Protein AF-A0A1I0ETN7-F1 (afdb_monomer_lite)

Sequence (98 aa):
MYKRIIVVVASALFALLALLAVVITDLYDQDYPLAIGVESKIHLDYSESEASIMDAFTTLEKLDGQLDLGLLKIAPDLANDSDSKVYVSLNDQELPSE

Structure (mmCIF, N/CA/C/O backbone):
data_AF-A0A1I0ETN7-F1
#
_entry.id   AF-A0A1I0ETN7-F1
#
loop_
_atom_site.group_PDB
_atom_site.id
_atom_site.type_symbol
_atom_site.label_atom_id
_atom_site.label_alt_id
_atom_site.label_comp_id
_atom_site.label_asym_id
_atom_site.label_entity_id
_atom_site.label_seq_id
_atom_site.pdbx_PDB_ins_code
_atom_site.Cartn_x
_atom_site.Cartn_y
_atom_site.Cartn_z
_atom_site.occupancy
_atom_site.B_iso_or_equiv
_atom_site.auth_seq_id
_atom_site.auth_comp_id
_atom_site.auth_asym_id
_atom_site.auth_atom_id
_atom_site.pdbx_PDB_model_num
ATOM 1 N N . MET A 1 1 ? 35.694 0.669 -35.645 1.00 65.62 1 MET A N 1
ATOM 2 C CA . MET A 1 1 ? 34.288 1.139 -35.610 1.00 65.62 1 MET A CA 1
ATOM 3 C C . MET A 1 1 ? 33.366 0.179 -34.859 1.00 65.62 1 MET A C 1
ATOM 5 O O . MET A 1 1 ? 32.792 0.610 -33.871 1.00 65.62 1 MET A O 1
ATOM 9 N N . TYR A 1 2 ? 33.299 -1.110 -35.221 1.00 74.38 2 TYR A N 1
ATOM 10 C CA . TYR A 1 2 ? 32.436 -2.112 -34.562 1.00 74.38 2 TYR A CA 1
ATOM 11 C C . TYR A 1 2 ? 32.555 -2.185 -33.037 1.00 74.38 2 TYR A C 1
ATOM 13 O O . TYR A 1 2 ? 31.549 -2.125 -32.345 1.00 74.38 2 TYR A O 1
ATOM 21 N N . LYS A 1 3 ? 33.777 -2.216 -32.495 1.00 85.12 3 LYS A N 1
ATOM 22 C CA . LYS A 1 3 ? 33.996 -2.265 -31.040 1.00 85.12 3 LYS A CA 1
ATOM 23 C C . LYS A 1 3 ? 33.360 -1.078 -30.297 1.00 85.12 3 LYS A C 1
ATOM 25 O O . LYS A 1 3 ? 32.880 -1.238 -29.187 1.00 85.12 3 LYS A O 1
ATOM 30 N N . ARG A 1 4 ? 33.319 0.100 -30.931 1.00 86.62 4 ARG A N 1
ATOM 31 C CA . ARG A 1 4 ? 32.725 1.319 -30.362 1.00 86.62 4 ARG A CA 1
ATOM 32 C C . ARG A 1 4 ? 31.196 1.265 -30.409 1.00 86.62 4 ARG A C 1
ATOM 34 O O . ARG A 1 4 ? 30.554 1.667 -29.452 1.00 86.62 4 ARG A O 1
ATOM 41 N N . ILE A 1 5 ? 30.640 0.712 -31.487 1.00 90.50 5 ILE A N 1
ATOM 42 C CA . ILE A 1 5 ? 29.196 0.490 -31.643 1.00 90.50 5 ILE A CA 1
ATOM 43 C C . ILE A 1 5 ? 28.707 -0.531 -30.613 1.00 90.50 5 ILE A C 1
ATOM 45 O O . ILE A 1 5 ? 27.740 -0.265 -29.913 1.00 90.50 5 ILE A O 1
ATOM 49 N N . ILE A 1 6 ? 29.417 -1.653 -30.458 1.00 92.94 6 ILE A N 1
ATOM 50 C CA . ILE A 1 6 ? 29.071 -2.698 -29.485 1.00 92.94 6 ILE A CA 1
ATOM 51 C C . ILE A 1 6 ? 29.040 -2.128 -28.065 1.00 92.94 6 ILE A C 1
ATOM 53 O O . ILE A 1 6 ? 28.095 -2.391 -27.334 1.00 92.94 6 ILE A O 1
ATOM 57 N N . VAL A 1 7 ? 30.033 -1.314 -27.690 1.00 94.50 7 VAL A N 1
ATOM 58 C CA . VAL A 1 7 ? 30.075 -0.690 -26.359 1.00 94.50 7 VAL A CA 1
ATOM 59 C C . VAL A 1 7 ? 28.871 0.221 -26.136 1.00 94.50 7 VAL A C 1
ATOM 61 O O . VAL A 1 7 ? 28.222 0.093 -25.106 1.00 94.50 7 VAL A O 1
ATOM 64 N N . VAL A 1 8 ? 28.534 1.079 -27.105 1.00 95.94 8 VAL A N 1
ATOM 65 C CA . VAL A 1 8 ? 27.392 2.004 -26.997 1.00 95.94 8 VAL A CA 1
ATOM 66 C C . VAL A 1 8 ? 26.065 1.248 -26.900 1.00 95.94 8 VAL A C 1
ATOM 68 O O . VAL A 1 8 ? 25.225 1.573 -26.063 1.00 95.94 8 VAL A O 1
ATOM 71 N N . VAL A 1 9 ? 25.883 0.218 -27.727 1.00 95.31 9 VAL A N 1
ATOM 72 C CA . VAL A 1 9 ? 24.661 -0.596 -27.738 1.00 95.31 9 VAL A CA 1
ATOM 73 C C . VAL A 1 9 ? 24.523 -1.387 -26.438 1.00 95.31 9 VAL A C 1
ATOM 75 O O . VAL A 1 9 ? 23.447 -1.396 -25.847 1.00 95.31 9 VAL A O 1
ATOM 78 N N . ALA A 1 10 ? 25.606 -1.995 -25.951 1.00 95.75 10 ALA A N 1
ATOM 79 C CA . ALA A 1 10 ? 25.600 -2.737 -24.694 1.00 95.75 10 ALA A CA 1
ATOM 80 C C . ALA A 1 10 ? 25.295 -1.827 -23.498 1.00 95.75 10 ALA A C 1
ATOM 82 O O . ALA A 1 10 ? 24.487 -2.191 -22.648 1.00 95.75 10 ALA A O 1
ATOM 83 N N . SER A 1 11 ? 25.881 -0.627 -23.452 1.00 96.06 11 SER A N 1
ATOM 84 C CA . SER A 1 11 ? 25.596 0.338 -22.388 1.00 96.06 11 SER A CA 1
ATOM 85 C C . SER A 1 11 ? 24.158 0.850 -22.436 1.00 96.06 11 SER A C 1
ATOM 87 O O . SER A 1 11 ? 23.536 0.996 -21.388 1.00 96.06 11 SER A O 1
ATOM 89 N N . ALA A 1 12 ? 23.607 1.075 -23.633 1.00 97.12 12 ALA A N 1
ATOM 90 C CA . ALA A 1 12 ? 22.215 1.487 -23.793 1.00 97.12 12 ALA A CA 1
ATOM 91 C C . ALA A 1 12 ? 21.253 0.385 -23.331 1.00 97.12 12 ALA A C 1
ATOM 93 O O . ALA A 1 12 ? 20.347 0.660 -22.551 1.00 97.12 12 ALA A O 1
ATOM 94 N N . LEU A 1 13 ? 21.488 -0.864 -23.747 1.00 97.00 13 LEU A N 1
ATOM 95 C CA . LEU A 1 13 ? 20.709 -2.025 -23.305 1.00 97.00 13 LEU A CA 1
ATOM 96 C C . LEU A 1 13 ? 20.782 -2.216 -21.792 1.00 97.00 13 LEU A C 1
ATOM 98 O O . LEU A 1 13 ? 19.759 -2.430 -21.152 1.00 97.00 13 LEU A O 1
ATOM 102 N N . PHE A 1 14 ? 21.977 -2.106 -21.215 1.00 97.00 14 PHE A N 1
ATOM 103 C CA . PHE A 1 14 ? 22.161 -2.233 -19.776 1.00 97.00 14 PHE A CA 1
ATOM 104 C C . PHE A 1 14 ? 21.423 -1.134 -19.004 1.00 97.00 14 PHE A C 1
ATOM 106 O O . PHE A 1 14 ? 20.741 -1.434 -18.031 1.00 97.00 14 PHE A O 1
ATOM 113 N N . ALA A 1 15 ? 21.498 0.120 -19.457 1.00 96.75 15 ALA A N 1
ATOM 114 C CA . ALA A 1 15 ? 20.753 1.219 -18.848 1.00 96.75 15 ALA A CA 1
ATOM 115 C C . ALA A 1 15 ? 19.235 0.992 -18.923 1.00 96.75 15 ALA A C 1
ATOM 117 O O . ALA A 1 15 ? 18.524 1.266 -17.961 1.00 96.75 15 ALA A O 1
ATOM 118 N N . LEU A 1 16 ? 18.748 0.444 -20.038 1.00 96.56 16 LEU A N 1
ATOM 119 C CA . LEU A 1 16 ? 17.336 0.113 -20.226 1.00 96.56 16 LEU A CA 1
ATOM 120 C C . LEU A 1 16 ? 16.887 -1.017 -19.288 1.00 96.56 16 LEU A C 1
ATOM 122 O O . LEU A 1 16 ? 15.818 -0.924 -18.693 1.00 96.56 16 LEU A O 1
ATOM 126 N N . LEU A 1 17 ? 17.723 -2.043 -19.099 1.00 95.19 17 LEU A N 1
ATOM 127 C CA . LEU A 1 17 ? 17.477 -3.123 -18.136 1.00 95.19 17 LEU A CA 1
ATOM 128 C C . LEU A 1 17 ? 17.512 -2.626 -16.688 1.00 95.19 17 LEU A C 1
ATOM 130 O O . LEU A 1 17 ? 16.668 -3.019 -15.892 1.00 95.19 17 LEU A O 1
ATOM 134 N N . ALA A 1 18 ? 18.456 -1.749 -16.346 1.00 93.25 18 ALA A N 1
ATOM 135 C CA . ALA A 1 18 ? 18.529 -1.149 -15.019 1.00 93.25 18 ALA A CA 1
ATOM 136 C C . ALA A 1 18 ? 17.301 -0.273 -14.734 1.00 93.25 18 ALA A C 1
ATOM 138 O O . ALA A 1 18 ? 16.729 -0.351 -13.652 1.00 93.25 18 ALA A O 1
ATOM 139 N N . LEU A 1 19 ? 16.851 0.509 -15.718 1.00 91.31 19 LEU A N 1
ATOM 140 C CA . LEU A 1 19 ? 15.626 1.298 -15.610 1.00 91.31 19 LEU A CA 1
ATOM 141 C C . LEU A 1 19 ? 14.392 0.403 -15.454 1.00 91.31 19 LEU A C 1
ATOM 143 O O . LEU A 1 19 ? 13.546 0.684 -14.613 1.00 91.31 19 LEU A O 1
ATOM 147 N N . LEU A 1 20 ? 14.312 -0.698 -16.205 1.00 87.88 20 LEU A N 1
ATOM 148 C CA . LEU A 1 20 ? 13.250 -1.692 -16.045 1.00 87.88 20 LEU A CA 1
ATOM 149 C C . LEU A 1 20 ? 13.257 -2.293 -14.634 1.00 87.88 20 LEU A C 1
ATOM 151 O O . LEU A 1 20 ? 12.199 -2.421 -14.031 1.00 87.88 20 LEU A O 1
ATOM 155 N N . ALA A 1 21 ? 14.430 -2.634 -14.099 1.00 84.62 21 ALA A N 1
ATOM 156 C CA . ALA A 1 21 ? 14.558 -3.159 -12.745 1.00 84.62 21 ALA A CA 1
ATOM 157 C C . ALA A 1 21 ? 14.071 -2.144 -11.703 1.00 84.62 21 ALA A C 1
ATOM 159 O O . ALA A 1 21 ? 13.316 -2.518 -10.819 1.00 84.62 21 ALA A O 1
ATOM 160 N N . VAL A 1 22 ? 14.412 -0.860 -11.846 1.00 81.38 22 VAL A N 1
ATOM 161 C CA . VAL A 1 22 ? 13.884 0.200 -10.971 1.00 81.38 22 VAL A CA 1
ATOM 162 C C . VAL A 1 22 ? 12.364 0.300 -11.082 1.00 81.38 22 VAL A C 1
ATOM 164 O O . VAL A 1 22 ? 11.691 0.355 -10.067 1.00 81.38 22 VAL A O 1
ATOM 167 N N . VAL A 1 23 ? 11.798 0.261 -12.290 1.00 77.56 23 VAL A N 1
ATOM 168 C CA . VAL A 1 23 ? 10.337 0.297 -12.470 1.00 77.56 23 VAL A CA 1
ATOM 169 C C . VAL A 1 23 ? 9.665 -0.925 -11.835 1.00 77.56 23 VAL A C 1
ATOM 171 O O . VAL A 1 23 ? 8.654 -0.784 -11.158 1.00 77.56 23 VAL A O 1
ATOM 174 N N . ILE A 1 24 ? 10.215 -2.126 -12.019 1.00 72.88 24 ILE A N 1
ATOM 175 C CA . ILE A 1 24 ? 9.633 -3.352 -11.460 1.00 72.88 24 ILE A CA 1
ATOM 176 C C . ILE A 1 24 ? 9.801 -3.401 -9.932 1.00 72.88 24 ILE A C 1
ATOM 178 O O . ILE A 1 24 ? 8.908 -3.844 -9.225 1.00 72.88 24 ILE A O 1
ATOM 182 N N . THR A 1 25 ? 10.929 -2.947 -9.399 1.00 67.19 25 THR A N 1
ATOM 183 C CA . THR A 1 25 ? 11.192 -3.005 -7.957 1.00 67.19 25 THR A CA 1
ATOM 184 C C . THR A 1 25 ? 10.558 -1.847 -7.191 1.00 67.19 25 THR A C 1
ATOM 186 O O . THR A 1 25 ? 10.179 -2.043 -6.051 1.00 67.19 25 THR A O 1
ATOM 189 N N . ASP A 1 26 ? 10.421 -0.658 -7.777 1.00 62.59 26 ASP A N 1
ATOM 190 C CA . ASP A 1 26 ? 9.908 0.519 -7.060 1.00 62.59 26 ASP A CA 1
ATOM 191 C C . ASP A 1 26 ? 8.406 0.733 -7.307 1.00 62.59 26 ASP A C 1
ATOM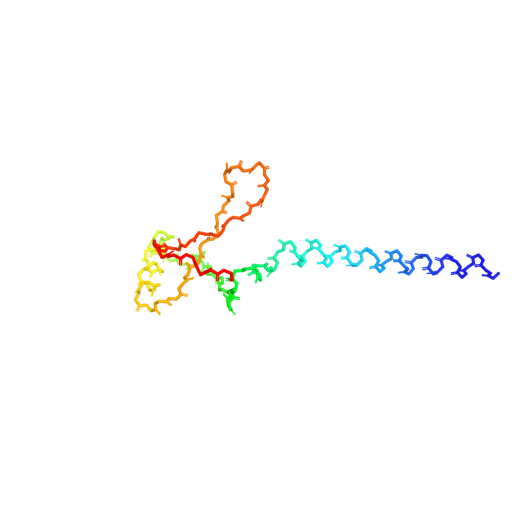 193 O O . ASP A 1 26 ? 7.663 0.962 -6.359 1.00 62.59 26 ASP A O 1
ATOM 197 N N . LEU A 1 27 ? 7.920 0.570 -8.552 1.00 55.53 27 LEU A N 1
ATOM 198 C CA . LEU A 1 27 ? 6.478 0.668 -8.837 1.00 55.53 27 LEU A CA 1
ATOM 199 C C . LEU A 1 27 ? 5.742 -0.655 -8.608 1.00 55.53 27 LEU A C 1
ATOM 201 O O . LEU A 1 27 ? 4.669 -0.665 -8.017 1.00 55.53 27 LEU A O 1
ATOM 205 N N . TYR A 1 28 ? 6.270 -1.790 -9.070 1.00 54.00 28 TYR A N 1
ATOM 206 C CA . TYR A 1 28 ? 5.529 -3.059 -8.960 1.00 54.00 28 TYR A CA 1
ATOM 207 C C . TYR A 1 28 ? 5.497 -3.620 -7.530 1.00 54.00 28 TYR A C 1
ATOM 209 O O . TYR A 1 28 ? 4.535 -4.298 -7.184 1.00 54.00 28 TYR A O 1
ATOM 217 N N . ASP A 1 29 ? 6.497 -3.313 -6.699 1.00 55.06 29 ASP A N 1
ATOM 218 C CA . ASP A 1 29 ? 6.538 -3.738 -5.291 1.00 55.06 29 ASP A CA 1
ATOM 219 C C . ASP A 1 29 ? 5.681 -2.840 -4.374 1.00 55.06 29 ASP A C 1
ATOM 221 O O . ASP A 1 29 ? 5.285 -3.255 -3.285 1.00 55.06 29 ASP A O 1
ATOM 225 N N . GLN A 1 30 ? 5.344 -1.612 -4.805 1.00 49.59 30 GLN A N 1
ATOM 226 C CA . GLN A 1 30 ? 4.571 -0.667 -3.984 1.00 49.59 30 GLN A CA 1
ATOM 227 C C . GLN A 1 30 ? 3.147 -0.380 -4.466 1.00 49.59 30 GLN A C 1
ATOM 229 O O . GLN A 1 30 ? 2.302 -0.059 -3.621 1.00 49.59 30 GLN A O 1
ATOM 234 N N . ASP A 1 31 ? 2.847 -0.471 -5.766 1.00 53.28 31 ASP A N 1
ATOM 235 C CA . ASP A 1 31 ? 1.685 0.265 -6.279 1.00 53.28 31 ASP A CA 1
ATOM 236 C C . ASP A 1 31 ? 0.403 -0.509 -6.534 1.00 53.28 31 ASP A C 1
ATOM 238 O O . ASP A 1 31 ? -0.622 0.155 -6.666 1.00 53.28 31 ASP A O 1
ATOM 242 N N . TYR A 1 32 ? 0.352 -1.842 -6.556 1.00 44.97 32 TYR A N 1
ATOM 243 C CA . TYR A 1 32 ? -0.905 -2.450 -6.999 1.00 44.97 32 TYR A CA 1
ATOM 244 C C . TYR A 1 32 ? -1.361 -3.714 -6.277 1.00 44.97 32 TYR A C 1
ATOM 246 O O . TYR A 1 32 ? -1.070 -4.824 -6.719 1.00 44.97 32 TYR A O 1
ATOM 254 N N . PRO A 1 33 ? -2.299 -3.566 -5.321 1.00 50.97 33 PRO A N 1
ATOM 255 C CA . PRO A 1 33 ? -3.374 -4.533 -5.145 1.00 50.97 33 PRO A CA 1
ATOM 256 C C . PRO A 1 33 ? -4.356 -4.459 -6.337 1.00 50.97 33 PRO A C 1
ATOM 258 O O . PRO A 1 33 ? -5.560 -4.319 -6.151 1.00 50.97 33 PRO A O 1
ATOM 261 N N . LEU A 1 34 ? -3.867 -4.551 -7.585 1.00 46.94 34 LEU A N 1
ATOM 262 C CA . LEU A 1 34 ? -4.729 -4.757 -8.766 1.00 46.94 34 LEU A CA 1
ATOM 263 C C . LEU A 1 34 ? -5.509 -6.072 -8.635 1.00 46.94 34 LEU A C 1
ATOM 265 O O . LEU A 1 34 ? -6.594 -6.192 -9.187 1.00 46.94 34 LEU A O 1
ATOM 269 N N . ALA A 1 35 ? -4.971 -7.026 -7.870 1.00 50.19 35 ALA A N 1
ATOM 270 C CA . ALA A 1 35 ? -5.611 -8.303 -7.583 1.00 50.19 35 ALA A CA 1
ATOM 271 C C . ALA A 1 35 ? -6.878 -8.186 -6.712 1.00 50.19 35 ALA A C 1
ATOM 273 O O . ALA A 1 35 ? -7.662 -9.119 -6.694 1.00 50.19 35 ALA A O 1
ATOM 274 N N . ILE A 1 36 ? -7.099 -7.067 -6.006 1.00 52.16 36 ILE A N 1
ATOM 275 C CA . ILE A 1 36 ? -8.225 -6.919 -5.056 1.00 52.16 36 ILE A CA 1
ATOM 276 C C . ILE A 1 36 ? -9.246 -5.866 -5.526 1.00 52.16 36 ILE A C 1
ATOM 278 O O . ILE A 1 36 ? -10.106 -5.445 -4.760 1.00 52.16 36 ILE A O 1
ATOM 282 N N . GLY A 1 37 ? -9.137 -5.383 -6.770 1.00 56.00 37 GLY A N 1
ATOM 283 C CA . GLY A 1 37 ? -10.107 -4.438 -7.339 1.00 56.00 37 GLY A CA 1
ATOM 284 C C . GLY A 1 37 ? -10.160 -3.065 -6.652 1.00 56.00 37 GLY A C 1
ATOM 285 O O . GLY A 1 37 ? -11.194 -2.408 -6.685 1.00 56.00 37 GLY A O 1
ATOM 286 N N . VAL A 1 38 ? -9.069 -2.615 -6.018 1.00 60.34 38 VAL A N 1
ATOM 287 C CA . VAL A 1 38 ? -9.043 -1.338 -5.283 1.00 60.34 38 VAL A CA 1
ATOM 288 C C . VAL A 1 38 ? -9.238 -0.156 -6.242 1.00 60.34 38 VAL A C 1
ATOM 290 O O . VAL A 1 38 ? -8.342 0.176 -7.016 1.00 60.34 38 VAL A O 1
ATOM 293 N N . GLU A 1 39 ? -10.394 0.510 -6.166 1.00 63.91 39 GLU A N 1
ATOM 294 C CA . GLU A 1 39 ? -10.720 1.660 -7.026 1.00 63.91 39 GLU A CA 1
ATOM 295 C C . GLU A 1 39 ? -9.991 2.954 -6.618 1.00 63.91 39 GLU A C 1
ATOM 297 O O . GLU A 1 39 ? -9.749 3.824 -7.456 1.00 63.91 39 GLU A O 1
ATOM 302 N N . SER A 1 40 ? -9.643 3.111 -5.334 1.00 64.25 40 SER A N 1
ATOM 303 C CA . SER A 1 40 ? -9.042 4.341 -4.801 1.00 64.25 40 SER A CA 1
ATOM 304 C C . SER A 1 40 ? -8.208 4.096 -3.539 1.00 64.25 40 SER A C 1
ATOM 306 O O . SER A 1 40 ? -8.530 3.235 -2.722 1.00 64.25 40 SER A O 1
ATOM 308 N N . LYS A 1 41 ? -7.141 4.887 -3.356 1.00 69.69 41 LYS A N 1
ATOM 309 C CA . LYS A 1 41 ? -6.249 4.858 -2.184 1.00 69.69 41 LYS A CA 1
ATOM 310 C C . LYS A 1 41 ? -6.221 6.232 -1.524 1.00 69.69 41 LYS A C 1
ATOM 312 O O . LYS A 1 41 ? -5.882 7.223 -2.167 1.00 69.69 41 LYS A O 1
ATOM 317 N N . ILE A 1 42 ? -6.520 6.281 -0.228 1.00 71.69 42 ILE A N 1
ATOM 318 C CA . ILE A 1 42 ? -6.486 7.509 0.573 1.00 71.69 42 ILE A CA 1
ATOM 319 C C . ILE A 1 42 ? -5.456 7.332 1.687 1.00 71.69 42 ILE A C 1
ATOM 321 O O . ILE A 1 42 ? -5.495 6.353 2.430 1.00 71.69 42 ILE A O 1
ATOM 325 N N . HIS A 1 43 ? -4.520 8.275 1.793 1.00 78.38 43 HIS A N 1
ATOM 326 C CA . HIS A 1 43 ? -3.590 8.351 2.915 1.00 78.38 43 HIS A CA 1
ATOM 327 C C . HIS A 1 43 ? -4.123 9.360 3.930 1.00 78.38 43 HIS A C 1
ATOM 329 O O . HIS A 1 43 ? -4.385 10.510 3.578 1.00 78.38 43 HIS A O 1
ATOM 335 N N . LEU A 1 44 ? -4.298 8.920 5.174 1.00 75.06 44 LEU A N 1
ATOM 336 C CA . LEU A 1 44 ? -4.751 9.759 6.276 1.00 75.06 44 LEU A CA 1
ATOM 337 C C . LEU A 1 44 ? -3.575 9.968 7.227 1.00 75.06 44 LEU A C 1
ATOM 339 O O . LEU A 1 44 ? -3.118 9.022 7.868 1.00 75.06 44 LEU A O 1
ATOM 343 N N . ASP A 1 45 ? -3.079 11.201 7.280 1.00 79.19 45 ASP A N 1
ATOM 344 C CA . ASP A 1 45 ? -2.027 11.615 8.202 1.00 79.19 45 ASP A CA 1
ATOM 345 C C . ASP A 1 45 ? -2.659 12.293 9.425 1.00 79.19 45 ASP A C 1
ATOM 347 O O . ASP A 1 45 ? -3.386 13.280 9.304 1.00 79.19 45 ASP A O 1
ATOM 351 N N . TYR A 1 46 ? -2.393 11.733 10.604 1.00 75.69 46 TYR A N 1
ATOM 352 C CA . TYR A 1 46 ? -2.899 12.216 11.891 1.00 75.69 46 TYR A CA 1
ATOM 353 C C . TYR A 1 46 ? -1.820 12.918 12.723 1.00 75.69 46 TYR A C 1
ATOM 355 O O . TYR A 1 46 ? -2.068 13.238 13.881 1.00 75.69 46 TYR A O 1
ATOM 363 N N . SER A 1 47 ? -0.632 13.168 12.168 1.00 80.19 47 SER A N 1
ATOM 364 C CA . SER A 1 47 ? 0.492 13.784 12.888 1.00 80.19 47 SER A CA 1
ATOM 365 C C . SER A 1 47 ? 0.181 15.173 13.460 1.00 80.19 47 SER A C 1
ATOM 367 O O . SER A 1 47 ? 0.697 15.519 14.521 1.00 80.19 47 SER A O 1
ATOM 369 N N . GLU A 1 48 ? -0.697 15.940 12.808 1.00 82.00 48 GLU A N 1
ATOM 370 C CA . GLU A 1 48 ? -1.176 17.248 13.284 1.00 82.00 48 GLU A CA 1
ATOM 371 C C . GLU A 1 48 ? -2.557 17.190 13.964 1.00 82.00 48 GLU A C 1
ATOM 373 O O . GLU A 1 48 ? -3.129 18.222 14.318 1.00 82.00 48 GLU A O 1
ATOM 378 N N . SER A 1 49 ? -3.126 15.997 14.144 1.00 77.50 49 SER A N 1
ATOM 379 C CA . SER A 1 49 ? -4.439 15.827 14.763 1.00 77.50 49 SER A CA 1
ATOM 380 C C . SER A 1 49 ? -4.318 15.648 16.275 1.00 77.50 49 SER A C 1
ATOM 382 O O . SER A 1 49 ? -3.495 14.876 16.756 1.00 77.50 49 SER A O 1
ATOM 384 N N . GLU A 1 50 ? -5.204 16.293 17.040 1.00 80.75 50 GLU A N 1
ATOM 385 C CA . GLU A 1 50 ? -5.405 15.951 18.458 1.00 80.75 50 GLU A CA 1
ATOM 386 C C . GLU A 1 50 ? -6.144 14.610 18.637 1.00 80.75 50 GLU A C 1
ATOM 388 O O . GLU A 1 50 ? -6.273 14.116 19.759 1.00 80.75 50 GLU A O 1
ATOM 393 N N . ALA A 1 51 ? -6.650 14.014 17.550 1.00 75.31 51 ALA A N 1
ATOM 394 C CA . ALA A 1 51 ? -7.351 12.742 17.599 1.00 75.31 51 ALA A CA 1
ATOM 395 C C . ALA A 1 51 ? -6.379 11.593 17.879 1.00 75.31 51 ALA A C 1
ATOM 397 O O . ALA A 1 51 ? -5.348 11.437 17.221 1.00 75.31 51 ALA A O 1
ATOM 398 N N . SER A 1 52 ? -6.756 10.729 18.820 1.00 82.69 52 SER A N 1
ATOM 399 C CA . SER A 1 52 ? -6.071 9.455 18.991 1.00 82.69 52 SER A CA 1
ATOM 400 C C . SER A 1 52 ? -6.246 8.605 17.735 1.00 82.69 52 SER A C 1
ATOM 402 O O . SER A 1 52 ? -7.326 8.549 17.144 1.00 82.69 52 SER A O 1
ATOM 404 N N . ILE A 1 53 ? -5.200 7.860 17.377 1.00 79.88 53 ILE A N 1
ATOM 405 C CA . ILE A 1 53 ? -5.246 6.865 16.298 1.00 79.88 53 ILE A CA 1
ATOM 406 C C . ILE A 1 53 ? -6.423 5.894 16.510 1.00 79.88 53 ILE A C 1
ATOM 408 O O . ILE A 1 53 ? -7.107 5.538 15.556 1.00 79.88 53 ILE A O 1
ATOM 412 N N . MET A 1 54 ? -6.715 5.508 17.758 1.00 81.50 54 MET A N 1
ATOM 413 C CA . MET A 1 54 ? -7.862 4.647 18.080 1.00 81.50 54 MET A CA 1
ATOM 414 C C . MET A 1 54 ? -9.214 5.291 17.751 1.00 81.50 54 MET A C 1
ATOM 416 O O . MET A 1 54 ? -10.101 4.616 17.227 1.00 81.50 54 MET A O 1
ATOM 420 N N . ASP A 1 55 ? -9.373 6.584 18.029 1.00 84.19 55 ASP A N 1
ATOM 421 C CA . ASP A 1 55 ? -10.624 7.305 17.766 1.00 84.19 55 ASP A CA 1
ATOM 422 C C . ASP A 1 55 ? -10.844 7.463 16.258 1.00 84.19 55 ASP A C 1
ATOM 424 O O . ASP A 1 55 ? -11.959 7.294 15.754 1.00 84.19 55 ASP A O 1
ATOM 428 N N . ALA A 1 56 ? -9.760 7.718 15.521 1.00 84.38 56 ALA A N 1
ATOM 429 C CA . ALA A 1 56 ? -9.759 7.753 14.067 1.00 84.38 56 ALA A CA 1
ATOM 430 C C . ALA A 1 56 ? -10.163 6.402 13.456 1.00 84.38 56 ALA A C 1
ATOM 432 O O . ALA A 1 56 ? -11.056 6.361 12.609 1.00 84.38 56 ALA A O 1
ATOM 433 N N . PHE A 1 57 ? -9.573 5.298 13.926 1.00 83.50 57 PHE A N 1
ATOM 434 C CA . PHE A 1 57 ? -9.938 3.949 13.482 1.00 83.50 57 PHE A CA 1
ATOM 435 C C . PHE A 1 57 ? -11.405 3.625 13.765 1.00 83.50 57 PHE A C 1
ATOM 437 O O . PHE A 1 57 ? -12.113 3.197 12.860 1.00 83.50 57 PHE A O 1
ATOM 444 N N . THR A 1 58 ? -11.881 3.908 14.978 1.00 86.88 58 THR A N 1
ATOM 445 C CA . THR A 1 58 ? -13.286 3.679 15.364 1.00 86.88 58 THR A CA 1
ATOM 446 C C . THR A 1 58 ? -14.246 4.481 14.476 1.00 86.88 58 THR A C 1
ATOM 448 O O . THR A 1 58 ? -15.329 4.025 14.109 1.00 86.88 58 THR A O 1
ATOM 451 N N . THR A 1 59 ? -13.849 5.698 14.103 1.00 87.69 59 THR A N 1
ATOM 452 C CA . THR A 1 59 ? -14.634 6.556 13.210 1.00 87.69 59 THR A CA 1
ATOM 453 C C . THR A 1 59 ? -14.679 5.992 11.791 1.00 87.69 59 THR A C 1
ATOM 455 O O . THR A 1 59 ? -15.750 5.979 11.185 1.00 87.69 59 THR A O 1
ATOM 458 N N . LEU A 1 60 ? -13.549 5.497 11.277 1.00 87.81 60 LEU A N 1
ATOM 459 C CA . LEU A 1 60 ? -13.464 4.865 9.958 1.00 87.81 60 LEU A CA 1
ATOM 460 C C . LEU A 1 60 ? -14.276 3.569 9.889 1.00 87.81 60 LEU A C 1
ATOM 462 O O . LEU A 1 60 ? -15.014 3.387 8.930 1.00 87.81 60 LEU A O 1
ATOM 466 N N . GLU A 1 61 ? -14.213 2.725 10.918 1.00 87.12 61 GLU A N 1
ATOM 467 C CA . GLU A 1 61 ? -15.001 1.488 11.026 1.00 87.12 61 GLU A CA 1
ATOM 468 C C . GLU A 1 61 ? -16.509 1.786 10.979 1.00 87.12 61 GLU A C 1
ATOM 470 O O . GLU A 1 61 ? -17.268 1.172 10.225 1.00 87.12 61 GLU A O 1
ATOM 475 N N . LYS A 1 62 ? -16.941 2.818 11.715 1.00 89.06 62 LYS A N 1
ATOM 476 C CA . LYS A 1 62 ? -18.329 3.288 11.700 1.00 89.06 62 LYS A CA 1
ATOM 477 C C . LYS A 1 62 ? -18.750 3.836 10.334 1.00 89.06 62 LYS A C 1
ATOM 479 O O . LYS A 1 62 ? -19.875 3.586 9.910 1.00 89.06 62 LYS A O 1
ATOM 484 N N . LEU A 1 63 ? -17.896 4.622 9.677 1.00 88.62 63 LEU A N 1
ATOM 485 C CA . LEU A 1 63 ? -18.165 5.188 8.349 1.00 88.62 63 LEU A CA 1
ATOM 486 C C . LEU A 1 63 ? -18.272 4.098 7.287 1.00 88.62 63 LEU A C 1
ATOM 488 O O . LEU A 1 63 ? -19.203 4.132 6.487 1.00 88.62 63 LEU A O 1
ATOM 492 N N . ASP A 1 64 ? -17.360 3.133 7.322 1.00 87.38 64 ASP A N 1
ATOM 493 C CA . ASP A 1 64 ? -17.344 1.986 6.424 1.00 87.38 64 ASP A CA 1
ATOM 494 C C . ASP A 1 64 ? -18.646 1.185 6.514 1.00 87.38 64 ASP A C 1
ATOM 496 O O . ASP A 1 64 ? -19.314 0.995 5.504 1.00 87.38 64 ASP A O 1
ATOM 500 N N . GLY A 1 65 ? -19.103 0.850 7.726 1.00 86.12 65 GLY A N 1
ATOM 501 C CA . GLY A 1 65 ? -20.371 0.136 7.909 1.00 86.12 65 GLY A CA 1
ATOM 502 C C . GLY A 1 65 ? -21.625 0.958 7.576 1.00 86.12 65 GLY A C 1
ATOM 503 O O . GL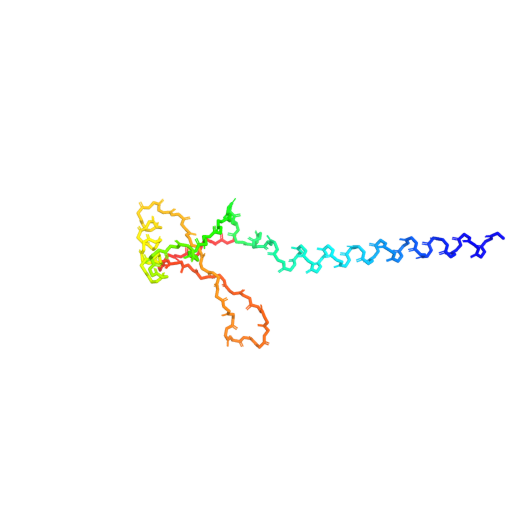Y A 1 65 ? -22.662 0.391 7.240 1.00 86.12 65 GLY A O 1
ATOM 504 N N . GLN A 1 66 ? -21.572 2.292 7.675 1.00 88.38 66 GLN A N 1
ATOM 505 C CA . GLN A 1 66 ? -22.710 3.161 7.340 1.00 88.38 66 GLN A CA 1
ATOM 506 C C . GLN A 1 66 ? -22.853 3.428 5.843 1.00 88.38 66 GLN A C 1
ATOM 508 O O . GLN A 1 66 ? -23.971 3.637 5.371 1.00 88.38 66 GLN A O 1
ATOM 513 N N . LEU A 1 67 ? -21.730 3.495 5.131 1.00 86.88 67 LEU A N 1
ATOM 514 C CA . LEU A 1 67 ? -21.671 3.889 3.726 1.00 86.88 67 LEU A CA 1
ATOM 515 C C . LEU A 1 67 ? -21.311 2.728 2.791 1.00 86.88 67 LEU A C 1
ATOM 517 O O . LEU A 1 67 ? -21.312 2.939 1.583 1.00 86.88 67 LEU A O 1
ATOM 521 N N . ASP A 1 68 ? -21.043 1.542 3.344 1.00 83.62 68 ASP A N 1
ATOM 522 C CA . ASP A 1 68 ? -20.660 0.325 2.623 1.00 83.62 68 ASP A CA 1
ATOM 523 C C . ASP A 1 68 ? -19.446 0.557 1.710 1.00 83.62 68 ASP A C 1
ATOM 525 O O . ASP A 1 68 ? -19.479 0.326 0.503 1.00 83.62 68 ASP A O 1
ATOM 529 N N . LEU A 1 69 ? -18.382 1.129 2.288 1.00 82.25 69 LEU A N 1
ATOM 530 C CA . LEU A 1 69 ? -17.212 1.593 1.530 1.00 82.25 69 LEU A CA 1
ATOM 531 C C . LEU A 1 69 ? -16.234 0.464 1.182 1.00 82.25 69 LEU A C 1
ATOM 533 O O . LEU A 1 69 ? -15.414 0.649 0.282 1.00 82.25 69 LEU A O 1
ATOM 537 N N . GLY A 1 70 ? -16.279 -0.662 1.898 1.00 81.69 70 GLY A N 1
ATOM 538 C CA . GLY A 1 70 ? -15.351 -1.778 1.724 1.00 81.69 70 GLY A CA 1
ATOM 539 C C . GLY A 1 70 ? -13.912 -1.416 2.101 1.00 81.69 70 GLY A C 1
ATOM 540 O O . GLY A 1 70 ? -12.970 -1.775 1.391 1.00 81.69 70 GLY A O 1
ATOM 541 N N . LEU A 1 71 ? -13.715 -0.649 3.179 1.00 83.25 71 LEU A N 1
ATOM 542 C CA . LEU A 1 71 ? -12.386 -0.202 3.595 1.00 83.25 71 LEU A CA 1
ATOM 543 C C . LEU A 1 71 ? -11.501 -1.387 4.006 1.00 83.25 71 LEU A C 1
ATOM 545 O O . LEU A 1 71 ? -11.872 -2.225 4.826 1.00 83.25 71 LEU A O 1
ATOM 549 N N . LEU A 1 72 ? -10.271 -1.401 3.491 1.00 81.44 72 LEU A N 1
ATOM 550 C CA . LEU A 1 72 ? -9.261 -2.410 3.807 1.00 81.44 72 LEU A CA 1
ATOM 551 C C . LEU A 1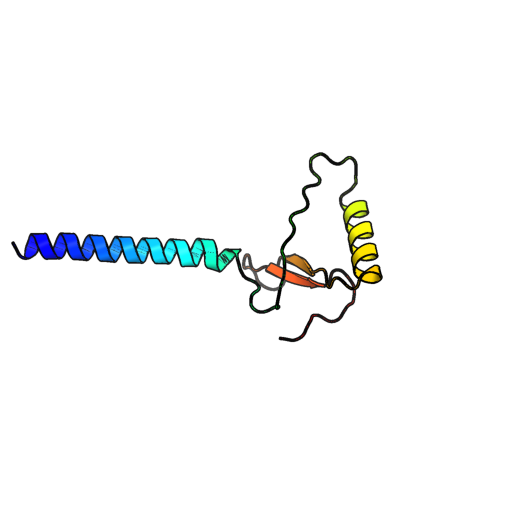 72 ? -8.113 -1.797 4.616 1.00 81.44 72 LEU A C 1
ATOM 553 O O . LEU A 1 72 ? -7.589 -0.727 4.295 1.00 81.44 72 LEU A O 1
ATOM 557 N N . LYS A 1 73 ? -7.669 -2.517 5.643 1.00 78.56 73 LYS A N 1
ATOM 558 C CA . LYS A 1 73 ? -6.470 -2.231 6.427 1.00 78.56 73 LYS A CA 1
ATOM 559 C C . LYS A 1 73 ? -5.286 -3.034 5.898 1.00 78.56 73 LYS A C 1
ATOM 561 O O . LYS A 1 73 ? -5.377 -4.240 5.697 1.00 78.56 73 LYS A O 1
ATOM 566 N N . ILE A 1 74 ? -4.140 -2.372 5.772 1.00 76.94 74 ILE A N 1
ATOM 567 C CA . ILE A 1 74 ? -2.860 -3.024 5.480 1.00 76.94 74 ILE A CA 1
ATOM 568 C C . ILE A 1 74 ? -2.206 -3.420 6.808 1.00 76.94 74 ILE A C 1
ATOM 570 O O . ILE A 1 74 ? -1.951 -2.562 7.657 1.00 76.94 74 ILE A O 1
ATOM 574 N N . ALA A 1 75 ? -1.940 -4.709 6.994 1.00 74.56 75 ALA A N 1
ATOM 575 C CA . ALA A 1 75 ? -1.256 -5.257 8.160 1.00 74.56 75 ALA A CA 1
ATOM 576 C C . ALA A 1 75 ? -0.018 -6.064 7.727 1.00 74.56 75 ALA A C 1
ATOM 578 O O . ALA A 1 75 ? 0.019 -6.566 6.605 1.00 74.56 75 ALA A O 1
ATOM 579 N N . PRO A 1 76 ? 1.017 -6.178 8.575 1.00 65.94 76 PRO A N 1
ATOM 580 C CA . PRO A 1 76 ? 2.140 -7.067 8.291 1.00 65.94 76 PRO A CA 1
ATOM 581 C C . PRO A 1 76 ? 1.675 -8.529 8.278 1.00 65.94 76 PRO A C 1
ATOM 583 O O . PRO A 1 76 ? 0.867 -8.924 9.124 1.00 65.94 76 PRO A O 1
ATOM 586 N N . ASP A 1 77 ? 2.180 -9.326 7.334 1.00 74.12 77 ASP A N 1
ATOM 587 C CA . ASP A 1 77 ? 2.012 -10.779 7.372 1.00 74.12 77 ASP A CA 1
ATOM 588 C C . ASP A 1 77 ? 2.833 -11.333 8.541 1.00 74.12 77 ASP A C 1
ATOM 590 O O . ASP A 1 77 ? 4.054 -11.226 8.564 1.00 74.12 77 ASP A O 1
ATOM 594 N N . LEU A 1 78 ? 2.158 -11.895 9.543 1.00 73.75 78 LEU A N 1
ATOM 595 C CA . LEU A 1 78 ? 2.813 -12.488 10.710 1.00 73.75 78 LEU A CA 1
ATOM 596 C C . LEU A 1 78 ? 3.177 -13.966 10.491 1.00 73.75 78 LEU A C 1
ATOM 598 O O . LEU A 1 78 ? 3.835 -14.559 11.347 1.00 73.75 78 LEU A O 1
ATOM 602 N N . ALA A 1 79 ? 2.713 -14.581 9.398 1.00 69.94 79 ALA A N 1
ATOM 603 C CA . ALA A 1 79 ? 2.938 -15.992 9.097 1.00 6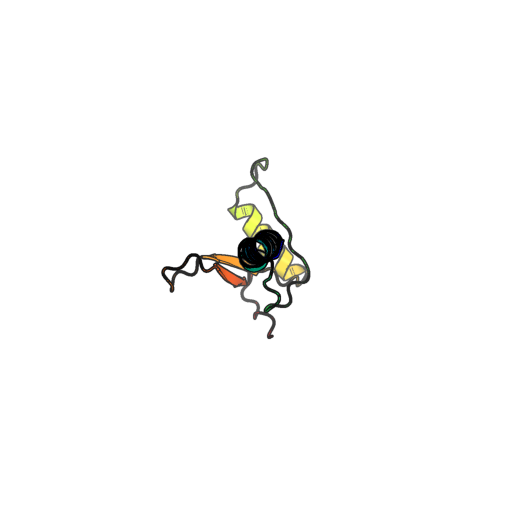9.94 79 ALA A CA 1
ATOM 604 C C . ALA A 1 79 ? 4.203 -16.225 8.260 1.00 69.94 79 ALA A C 1
ATOM 606 O O . ALA A 1 79 ? 4.809 -17.293 8.369 1.00 69.94 79 ALA A O 1
ATOM 607 N N . ASN A 1 80 ? 4.617 -15.241 7.461 1.00 59.22 80 ASN A N 1
ATOM 608 C CA . ASN A 1 80 ? 5.864 -15.284 6.707 1.00 59.22 80 ASN A CA 1
ATOM 609 C C . ASN A 1 80 ? 6.865 -14.262 7.242 1.00 59.22 80 ASN A C 1
ATOM 611 O O . ASN A 1 80 ? 6.524 -13.121 7.512 1.00 59.22 80 ASN A O 1
ATOM 615 N N . ASP A 1 81 ? 8.131 -14.669 7.317 1.00 60.31 81 ASP A N 1
ATOM 616 C CA . ASP A 1 81 ? 9.278 -13.846 7.742 1.00 60.31 81 ASP A CA 1
ATOM 617 C C . ASP A 1 81 ? 9.704 -12.813 6.668 1.00 60.31 81 ASP A C 1
ATOM 619 O O . ASP A 1 81 ? 10.836 -12.334 6.644 1.00 60.31 81 ASP A O 1
ATOM 623 N N . SER A 1 82 ? 8.817 -12.520 5.712 1.00 57.56 82 SER A N 1
ATOM 624 C CA . SER A 1 82 ? 9.015 -11.539 4.646 1.00 57.56 82 SER A CA 1
ATOM 625 C C . SER A 1 82 ? 8.285 -10.239 4.972 1.00 57.56 82 SER A C 1
ATOM 627 O O . SER A 1 82 ? 7.231 -10.264 5.599 1.00 57.56 82 SER A O 1
ATOM 629 N N . ASP A 1 83 ? 8.772 -9.109 4.445 1.00 61.44 83 ASP A N 1
ATOM 630 C CA . ASP A 1 83 ? 8.104 -7.786 4.460 1.00 61.44 83 ASP A CA 1
ATOM 631 C C . ASP A 1 83 ? 6.749 -7.758 3.698 1.00 61.44 83 ASP A C 1
ATOM 633 O O . ASP A 1 83 ? 6.229 -6.705 3.317 1.00 61.44 83 ASP A O 1
ATOM 637 N N . SER A 1 84 ? 6.158 -8.929 3.463 1.00 63.38 84 SER A N 1
ATOM 638 C CA . SER A 1 84 ? 4.842 -9.131 2.881 1.00 63.38 84 SER A CA 1
ATOM 639 C C . SER A 1 84 ? 3.765 -8.476 3.740 1.00 63.38 84 SER A C 1
ATOM 641 O O . SER A 1 84 ? 3.717 -8.618 4.962 1.00 63.38 84 SER A O 1
ATOM 643 N N . LYS A 1 85 ? 2.868 -7.756 3.070 1.00 69.50 85 LYS A N 1
ATOM 644 C CA . LYS A 1 85 ? 1.722 -7.080 3.676 1.00 69.50 85 LYS A CA 1
ATOM 645 C C . LYS A 1 85 ? 0.452 -7.827 3.284 1.00 69.50 85 LYS A C 1
ATOM 647 O O . LYS A 1 85 ? 0.312 -8.238 2.136 1.00 69.50 85 LYS A O 1
ATOM 652 N N . VAL A 1 86 ? -0.474 -7.967 4.223 1.00 72.1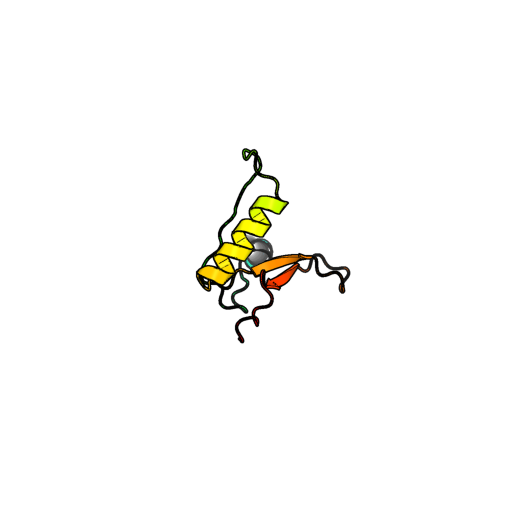9 86 VAL A N 1
ATOM 653 C CA . VAL A 1 86 ? -1.809 -8.532 4.000 1.00 72.19 86 VAL A CA 1
ATOM 654 C C . VAL A 1 86 ? -2.867 -7.438 4.088 1.00 72.19 86 VAL A C 1
ATOM 656 O O . VAL A 1 86 ? -2.738 -6.486 4.863 1.00 72.19 86 VAL A O 1
ATOM 659 N N . TYR A 1 87 ? -3.919 -7.579 3.285 1.00 75.94 87 TYR A N 1
ATOM 660 C CA . TYR A 1 87 ? -5.093 -6.714 3.321 1.00 75.94 87 TYR A CA 1
ATOM 661 C C . TYR A 1 87 ? -6.177 -7.406 4.136 1.00 75.94 87 TYR A C 1
ATOM 663 O O . TYR A 1 87 ? -6.553 -8.540 3.848 1.00 75.94 87 TYR A O 1
ATOM 671 N N . VAL A 1 88 ? -6.653 -6.730 5.171 1.00 76.56 88 VAL A N 1
ATOM 672 C CA . VAL A 1 88 ? -7.685 -7.229 6.078 1.00 76.56 88 VAL A CA 1
ATOM 673 C C . VAL A 1 88 ? -8.846 -6.255 6.021 1.00 76.56 88 VAL A C 1
ATOM 675 O O . VAL A 1 88 ? -8.622 -5.047 6.076 1.00 76.56 88 VAL A O 1
ATOM 678 N N . SER A 1 89 ? -10.069 -6.759 5.897 1.00 80.69 89 SER A N 1
ATOM 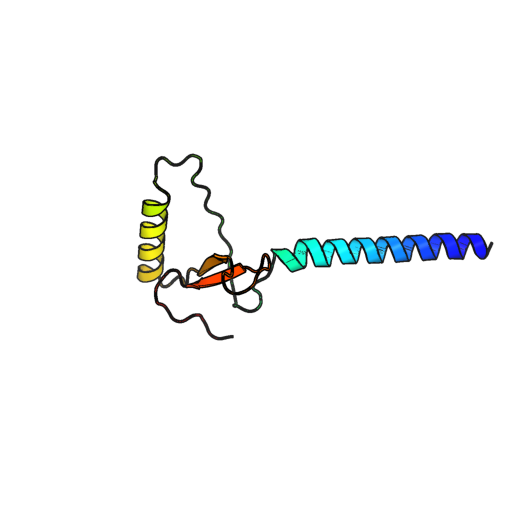679 C CA . SER A 1 89 ? -11.257 -5.908 5.951 1.00 80.69 89 SER A CA 1
ATOM 680 C C . SER A 1 89 ? -11.294 -5.133 7.270 1.00 80.69 89 SER A C 1
ATOM 682 O O . SER A 1 89 ? -10.910 -5.663 8.317 1.00 80.69 89 SER A O 1
ATOM 684 N N . LEU A 1 90 ? -11.655 -3.849 7.213 1.00 81.06 90 LEU A N 1
ATOM 685 C CA . LEU A 1 90 ? -11.710 -3.008 8.408 1.00 81.06 90 LEU A CA 1
ATOM 686 C C . LEU A 1 90 ? -12.877 -3.411 9.317 1.00 81.06 90 LEU A C 1
ATOM 688 O O . LEU A 1 90 ? -12.744 -3.348 10.535 1.00 81.06 90 LEU A O 1
ATOM 692 N N . ASN A 1 91 ? -13.978 -3.850 8.712 1.00 78.06 91 ASN A N 1
ATOM 693 C CA . ASN A 1 91 ? -15.104 -4.499 9.370 1.00 78.06 91 ASN A CA 1
ATOM 694 C C . ASN A 1 91 ? -15.073 -6.010 9.101 1.00 78.06 91 ASN A C 1
ATOM 696 O O . ASN A 1 91 ? -14.406 -6.463 8.177 1.00 78.06 91 ASN A O 1
ATOM 700 N N . ASP A 1 92 ? -15.874 -6.801 9.819 1.00 70.50 92 ASP A N 1
ATOM 701 C CA . ASP A 1 92 ? -16.081 -8.237 9.534 1.00 70.50 92 ASP A CA 1
ATOM 702 C C . ASP A 1 92 ? -16.842 -8.494 8.203 1.00 70.50 92 ASP A C 1
ATOM 704 O O . ASP A 1 92 ? -17.552 -9.490 8.051 1.00 70.50 92 ASP A O 1
ATOM 708 N N . GLN A 1 93 ? -16.740 -7.580 7.233 1.00 64.62 93 GLN A N 1
ATOM 709 C CA . GLN A 1 93 ? -17.263 -7.758 5.887 1.00 64.62 93 GLN A CA 1
ATOM 710 C C . GLN A 1 93 ? -16.391 -8.725 5.092 1.00 64.62 93 GLN A C 1
ATOM 712 O O . GLN A 1 93 ? -15.158 -8.698 5.159 1.00 64.62 93 GLN A O 1
ATOM 717 N N . GLU A 1 94 ? -17.070 -9.565 4.315 1.00 64.31 94 GLU A N 1
ATOM 718 C CA . GLU A 1 94 ? -16.449 -10.479 3.368 1.00 64.31 94 GLU A CA 1
ATOM 719 C C . GLU A 1 94 ? -15.623 -9.673 2.361 1.00 64.31 94 GLU A C 1
ATOM 721 O O . GLU A 1 94 ? -16.096 -8.680 1.806 1.00 64.31 94 GLU A O 1
ATOM 726 N N . LEU A 1 95 ? -14.366 -10.076 2.156 1.00 61.84 95 LEU A N 1
ATOM 727 C CA . LEU A 1 95 ? -13.523 -9.436 1.154 1.00 61.84 95 LEU A CA 1
ATOM 728 C C . LEU A 1 95 ? -14.181 -9.605 -0.224 1.00 61.84 95 LEU A C 1
ATOM 730 O O . LEU A 1 95 ? -14.650 -10.710 -0.523 1.00 61.84 95 LEU A O 1
ATOM 734 N N . PRO A 1 96 ? -14.206 -8.557 -1.068 1.00 58.62 96 PRO A N 1
ATOM 735 C CA . PRO A 1 96 ? -14.690 -8.701 -2.431 1.00 58.62 96 PRO A CA 1
ATOM 736 C C . PRO A 1 96 ? -13.897 -9.812 -3.127 1.00 58.62 96 PRO A C 1
ATOM 738 O O . PRO A 1 96 ? -12.666 -9.827 -3.108 1.00 58.62 96 PRO A O 1
ATOM 741 N N . SER A 1 97 ? -14.623 -10.783 -3.676 1.00 55.25 97 SER A N 1
ATOM 742 C CA . SER A 1 97 ? -14.054 -11.906 -4.417 1.00 55.25 97 SER A CA 1
ATOM 743 C C . SER A 1 97 ? -13.455 -11.429 -5.744 1.00 55.25 97 SER A C 1
ATOM 745 O O . SER A 1 97 ? -14.088 -10.609 -6.410 1.00 55.25 97 SER A O 1
ATOM 747 N N . GLU A 1 98 ? -12.279 -11.968 -6.102 1.00 49.62 98 GLU A N 1
ATOM 748 C CA . GLU A 1 98 ? -11.548 -11.733 -7.369 1.00 49.62 98 GLU A CA 1
ATOM 749 C C . GLU A 1 98 ? -12.420 -11.772 -8.637 1.00 49.62 98 GLU A C 1
ATOM 751 O O . GLU A 1 98 ? -13.315 -12.648 -8.737 1.00 49.62 98 GLU A O 1
#

pLDDT: mean 75.84, std 13.88, range [44.97, 97.12]

Organism: NCBI:txid930131

Secondary structure (DSSP, 8-state):
-HHHHHHHHHHHHHHHHHHHHHIIIIITTTS--GGGT---------TT-SS-HHHHHHHHHHHHHHHT---EEEEE-SSSSSS-EEEEESSSPPPPP-

Radius of gyration: 21.57 Å; chains: 1; bounding box: 57×33×55 Å

Foldseek 3Di:
DVVVVVVVVVVVVVVVVVVVVCCCVVCVVPPDPVVQVDPDDDDDDCVVPPDDPVNVLVVVLVVCVVVVVQDWDWDQDPPDPDSDIDTDGSDPDDRPDD